Protein AF-A0A961D0N8-F1 (afdb_monomer_lite)

Secondary structure (DSSP, 8-state):
-HHHHHHHHHHHTT-SS-------SBS-GGGSTT-GGGSPBPHHHHHHT--SS--EEEE-TTS-EEEEE-S---HHHHHHHH-

Radius of gyration: 13.84 Å; chains: 1; bounding box: 36×20×36 Å

Sequence (83 aa):
CGPTLGNLVDLAEGRDDLTVIHAEVYQRPAEAGGDLANAPLAPLPEKYGLLLEPVLYVTDASHTITTRADSMIDRTEMAEVIG

Foldseek 3Di:
DPCQVVLLCVLCVPPPPDDDDDDDQAPCPVVCVPPPVPGHGDPVCVVVVVPADDKDFDADPVRHTPDIDRDDDDSVVVNVRND

Structure (mmCIF, N/CA/C/O backbone):
data_AF-A0A961D0N8-F1
#
_entry.id   AF-A0A961D0N8-F1
#
loop_
_atom_site.group_PDB
_atom_site.id
_atom_site.type_symbol
_atom_site.label_atom_id
_atom_site.label_alt_id
_atom_site.label_comp_id
_atom_site.label_asym_id
_atom_site.label_entity_id
_atom_site.label_seq_id
_atom_site.pdbx_PDB_ins_code
_atom_site.Cartn_x
_atom_site.Cartn_y
_atom_site.Cartn_z
_atom_site.occupancy
_atom_site.B_iso_or_equiv
_atom_site.auth_seq_id
_atom_site.auth_comp_id
_atom_site.auth_asym_id
_atom_site.auth_atom_id
_atom_site.pdbx_PDB_model_num
ATOM 1 N N . CYS A 1 1 ? 9.474 -2.625 -2.877 1.00 73.62 1 CYS A N 1
ATOM 2 C CA . CYS A 1 1 ? 8.624 -1.600 -2.220 1.00 73.62 1 CYS A CA 1
ATOM 3 C C . CYS A 1 1 ? 9.304 -0.787 -1.094 1.00 73.62 1 CYS A C 1
ATOM 5 O O . CYS A 1 1 ? 8.693 -0.598 -0.046 1.00 73.62 1 CYS A O 1
ATOM 7 N N . GLY A 1 2 ? 10.511 -0.236 -1.324 1.00 77.94 2 GLY A N 1
ATOM 8 C CA . GLY A 1 2 ? 11.134 0.821 -0.497 1.00 77.94 2 GLY A CA 1
ATOM 9 C C . GLY A 1 2 ? 11.074 0.666 1.042 1.00 77.94 2 GLY A C 1
ATOM 10 O O . GLY A 1 2 ? 10.948 -0.448 1.548 1.00 77.94 2 GLY A O 1
ATOM 11 N N . PRO A 1 3 ? 11.161 1.778 1.800 1.00 83.75 3 PRO A N 1
ATOM 12 C CA . PRO A 1 3 ? 10.948 1.788 3.252 1.00 83.75 3 PRO A CA 1
ATOM 13 C C . PRO A 1 3 ? 9.474 1.589 3.642 1.00 83.75 3 PRO A C 1
ATOM 15 O O . PRO A 1 3 ? 9.189 1.184 4.764 1.00 83.75 3 PRO A O 1
ATOM 18 N N . THR A 1 4 ? 8.537 1.826 2.718 1.00 87.88 4 THR A N 1
ATOM 19 C CA . THR A 1 4 ? 7.090 1.676 2.939 1.00 87.88 4 THR A CA 1
ATOM 20 C C . THR A 1 4 ? 6.722 0.263 3.388 1.00 87.88 4 THR A C 1
ATOM 22 O O . THR A 1 4 ? 5.994 0.112 4.361 1.00 87.88 4 THR A O 1
ATOM 25 N N . LEU A 1 5 ? 7.259 -0.779 2.739 1.00 89.44 5 LEU A N 1
ATOM 26 C CA . LEU A 1 5 ? 6.988 -2.158 3.157 1.00 89.44 5 LEU A CA 1
ATOM 27 C C . LEU A 1 5 ? 7.526 -2.448 4.566 1.00 89.44 5 LEU A C 1
ATOM 29 O O . LEU A 1 5 ? 6.834 -3.079 5.355 1.00 89.44 5 LEU A O 1
ATOM 33 N N . GLY A 1 6 ? 8.732 -1.968 4.886 1.00 90.88 6 GLY A N 1
ATOM 34 C CA . GLY A 1 6 ? 9.327 -2.148 6.214 1.00 90.88 6 GLY A CA 1
ATOM 35 C C . GLY A 1 6 ? 8.491 -1.488 7.311 1.00 90.88 6 GLY A C 1
ATOM 36 O O . GLY A 1 6 ? 8.129 -2.144 8.281 1.00 90.88 6 GLY A O 1
ATOM 37 N N . ASN A 1 7 ? 8.090 -0.229 7.107 1.00 92.19 7 ASN A N 1
ATOM 38 C CA . ASN A 1 7 ? 7.216 0.482 8.042 1.00 92.19 7 ASN A CA 1
ATOM 39 C C . ASN A 1 7 ? 5.891 -0.261 8.272 1.00 92.19 7 ASN A C 1
ATOM 41 O O . ASN A 1 7 ? 5.436 -0.337 9.410 1.00 92.19 7 ASN A O 1
ATOM 45 N N . LEU A 1 8 ? 5.294 -0.821 7.213 1.00 92.50 8 LEU A N 1
ATOM 46 C CA . LEU A 1 8 ? 4.026 -1.544 7.313 1.00 92.50 8 LEU A CA 1
ATOM 47 C C . LEU A 1 8 ? 4.179 -2.835 8.115 1.00 92.50 8 LEU A C 1
ATOM 49 O O . LEU A 1 8 ? 3.340 -3.122 8.963 1.00 92.50 8 LEU A O 1
ATOM 53 N N . VAL A 1 9 ? 5.250 -3.592 7.866 1.00 93.31 9 VAL A N 1
ATOM 54 C CA . VAL A 1 9 ? 5.554 -4.820 8.614 1.00 93.31 9 VAL A CA 1
ATOM 55 C C . VAL A 1 9 ? 5.741 -4.509 10.096 1.00 93.31 9 VAL A C 1
ATOM 57 O O . VAL A 1 9 ? 5.115 -5.159 10.928 1.00 93.31 9 VAL A O 1
ATOM 60 N N . ASP A 1 10 ? 6.529 -3.486 10.425 1.00 94.56 10 ASP A N 1
ATOM 61 C CA . ASP A 1 10 ? 6.786 -3.112 11.816 1.00 94.56 10 ASP A CA 1
ATOM 62 C C . ASP A 1 10 ? 5.526 -2.615 12.543 1.00 94.56 10 ASP A C 1
ATOM 64 O O . ASP A 1 10 ? 5.362 -2.850 13.735 1.00 94.56 10 ASP A O 1
ATOM 68 N N . LEU A 1 11 ? 4.660 -1.856 11.864 1.00 95.00 11 LEU A N 1
ATOM 69 C CA . LEU A 1 11 ? 3.435 -1.320 12.468 1.00 95.00 11 LEU A CA 1
ATOM 70 C C . LEU A 1 11 ? 2.326 -2.373 12.590 1.00 95.00 11 LEU A C 1
ATOM 72 O O . LEU A 1 11 ? 1.456 -2.245 13.450 1.00 95.00 11 LEU A O 1
ATOM 76 N N . ALA A 1 12 ? 2.348 -3.397 11.738 1.00 95.19 12 ALA A N 1
ATOM 77 C CA . ALA A 1 12 ? 1.438 -4.534 11.814 1.00 95.19 12 ALA A CA 1
ATOM 78 C C . ALA A 1 12 ? 1.921 -5.625 12.786 1.00 95.19 12 ALA A C 1
ATOM 80 O O . ALA A 1 12 ? 1.172 -6.557 13.081 1.00 95.19 12 ALA A O 1
ATOM 81 N N . GLU A 1 13 ? 3.156 -5.545 13.284 1.00 95.62 13 GLU A N 1
ATOM 82 C CA . GLU A 1 13 ? 3.697 -6.539 14.205 1.00 95.62 13 GLU A CA 1
ATOM 83 C C . GLU A 1 13 ? 2.837 -6.633 15.477 1.00 95.62 13 GLU A C 1
ATOM 85 O O . GLU A 1 13 ? 2.589 -5.649 16.172 1.00 95.62 13 GLU A O 1
ATOM 90 N N . GLY A 1 14 ? 2.361 -7.843 15.783 1.00 94.50 14 GLY A N 1
ATOM 91 C CA . GLY A 1 14 ? 1.529 -8.108 16.960 1.00 94.50 14 GLY A CA 1
ATOM 92 C C . GLY A 1 14 ? 0.064 -7.679 16.837 1.00 94.50 14 GLY A C 1
ATOM 93 O O . GLY A 1 14 ? -0.686 -7.885 17.790 1.00 94.50 14 GLY A O 1
ATOM 94 N N . ARG A 1 15 ? -0.359 -7.134 15.691 1.00 95.75 15 ARG A N 1
ATOM 95 C CA . ARG A 1 15 ? -1.760 -6.811 15.403 1.00 95.75 15 ARG A CA 1
ATOM 96 C C . ARG A 1 15 ? -2.493 -8.018 14.830 1.00 95.75 15 ARG A C 1
ATOM 98 O O . ARG A 1 15 ? -2.053 -8.611 13.848 1.00 95.75 15 ARG A O 1
ATOM 105 N N . ASP A 1 16 ? -3.618 -8.372 15.437 1.00 95.56 16 ASP A N 1
ATOM 106 C CA . ASP A 1 16 ? -4.529 -9.425 14.975 1.00 95.56 16 ASP A CA 1
ATOM 107 C C . ASP A 1 16 ? -5.774 -8.868 14.262 1.00 95.56 16 ASP A C 1
ATOM 109 O O . ASP A 1 16 ? -6.559 -9.625 13.690 1.00 95.56 16 ASP A O 1
ATOM 113 N N . ASP A 1 17 ? -5.924 -7.545 14.248 1.00 94.94 17 ASP A N 1
ATOM 114 C CA . ASP A 1 17 ? -7.020 -6.811 13.624 1.00 94.94 17 ASP A CA 1
ATOM 115 C C . ASP A 1 17 ? -6.754 -6.433 12.156 1.00 94.94 17 ASP A C 1
ATOM 117 O O . ASP A 1 17 ? -7.674 -6.017 11.450 1.00 94.94 17 ASP A O 1
ATOM 121 N N . LEU A 1 18 ? -5.521 -6.617 11.669 1.00 94.69 18 LEU A N 1
ATOM 122 C CA . LEU A 1 18 ? -5.121 -6.293 10.299 1.00 94.69 18 LEU A CA 1
ATOM 123 C C . LEU A 1 18 ? -4.849 -7.536 9.450 1.00 94.69 18 LEU A C 1
ATOM 125 O O . LEU A 1 18 ? -4.159 -8.469 9.851 1.00 94.69 18 LEU A O 1
ATOM 129 N N . THR A 1 19 ? -5.309 -7.492 8.199 1.00 94.69 19 THR A N 1
ATOM 130 C CA . THR A 1 19 ? -4.820 -8.374 7.133 1.00 94.69 19 THR A CA 1
ATOM 131 C C . THR A 1 19 ? -3.885 -7.581 6.231 1.00 94.69 19 THR A C 1
ATOM 133 O O . THR A 1 19 ? -4.317 -6.654 5.549 1.00 94.69 19 THR A O 1
ATOM 136 N N . VAL A 1 20 ? -2.605 -7.955 6.204 1.00 93.88 20 VAL A N 1
ATOM 137 C CA . VAL A 1 20 ? -1.589 -7.280 5.388 1.00 93.88 20 VAL A CA 1
ATOM 138 C C . VAL A 1 20 ? -1.299 -8.097 4.134 1.00 93.88 20 VAL A C 1
ATOM 140 O O . VAL A 1 20 ? -0.894 -9.256 4.211 1.00 93.88 20 VAL A O 1
ATOM 143 N N . ILE A 1 21 ? -1.488 -7.481 2.966 1.00 92.06 21 ILE A N 1
ATOM 144 C CA . ILE A 1 21 ? -1.217 -8.091 1.661 1.00 92.06 21 ILE A CA 1
ATOM 145 C C . ILE A 1 21 ? -0.151 -7.262 0.954 1.00 92.06 21 ILE A C 1
ATOM 147 O O . ILE A 1 21 ? -0.331 -6.070 0.720 1.00 92.06 21 ILE A O 1
ATOM 151 N N . HIS A 1 22 ? 0.946 -7.913 0.576 1.00 90.88 22 HIS A N 1
ATOM 152 C CA . HIS A 1 22 ? 1.974 -7.327 -0.273 1.00 90.88 22 HIS A CA 1
ATOM 153 C C . HIS A 1 22 ? 1.919 -7.956 -1.667 1.00 90.88 22 HIS A C 1
ATOM 155 O O . HIS A 1 22 ? 1.910 -9.181 -1.799 1.00 90.88 22 HIS A O 1
ATOM 161 N N . ALA A 1 23 ? 1.895 -7.115 -2.701 1.00 88.56 23 ALA A N 1
ATOM 162 C CA . ALA A 1 23 ? 1.928 -7.531 -4.095 1.00 88.56 23 ALA A CA 1
ATOM 163 C C . ALA A 1 23 ? 3.039 -6.777 -4.830 1.00 88.56 23 ALA A C 1
ATOM 165 O O . ALA A 1 23 ? 3.064 -5.548 -4.829 1.00 88.56 23 ALA A O 1
ATOM 166 N N . GLU A 1 24 ? 3.942 -7.525 -5.458 1.00 86.69 24 GLU A N 1
ATOM 167 C CA . GLU A 1 24 ? 5.000 -6.954 -6.290 1.00 86.69 24 GLU A CA 1
ATOM 168 C C . GLU A 1 24 ? 4.427 -6.407 -7.601 1.00 86.69 24 GLU A C 1
ATOM 170 O O . GLU A 1 24 ? 3.515 -6.989 -8.200 1.00 86.69 24 GLU A O 1
ATOM 175 N N . VAL A 1 25 ? 4.984 -5.285 -8.058 1.00 88.12 25 VAL A N 1
ATOM 176 C CA . VAL A 1 25 ? 4.503 -4.581 -9.254 1.00 88.12 25 VAL A CA 1
ATOM 177 C C . VAL A 1 25 ? 5.034 -5.207 -10.541 1.00 88.12 25 VAL A C 1
ATOM 179 O O . VAL A 1 25 ? 4.343 -5.196 -11.558 1.00 88.12 25 VAL A O 1
ATOM 182 N N . TYR A 1 26 ? 6.213 -5.828 -10.498 1.00 88.00 26 TYR A N 1
ATOM 183 C CA . TYR A 1 26 ? 6.842 -6.484 -11.646 1.00 88.00 26 TYR A CA 1
ATOM 184 C C . TYR A 1 26 ? 6.794 -8.003 -11.501 1.00 88.00 26 TYR A C 1
ATOM 186 O O . TYR A 1 26 ? 6.881 -8.536 -10.398 1.00 88.00 26 TYR A O 1
ATOM 194 N N . GLN A 1 27 ? 6.714 -8.726 -12.619 1.00 87.44 27 GLN A N 1
ATOM 195 C CA . GLN A 1 27 ? 6.648 -10.195 -12.588 1.00 87.44 27 GLN A CA 1
ATOM 196 C C . GLN A 1 27 ? 7.925 -10.829 -12.030 1.00 87.44 27 GLN A C 1
ATOM 198 O O . GLN A 1 27 ? 7.863 -11.839 -11.331 1.00 87.44 27 GLN A O 1
ATOM 203 N N . ARG A 1 28 ? 9.088 -10.277 -12.398 1.00 82.69 28 ARG A N 1
ATOM 204 C CA . ARG A 1 28 ? 10.417 -10.834 -12.096 1.00 82.69 28 ARG A CA 1
ATOM 205 C C . ARG A 1 28 ? 11.436 -9.709 -11.864 1.00 82.69 28 ARG A C 1
ATOM 207 O O . ARG A 1 28 ? 12.380 -9.570 -12.638 1.00 82.69 28 ARG A O 1
ATOM 214 N N . PRO A 1 29 ? 11.262 -8.883 -10.815 1.00 78.19 29 PRO A N 1
ATOM 215 C CA . PRO A 1 29 ? 12.106 -7.707 -10.586 1.00 78.19 29 PRO A CA 1
ATOM 216 C C . PRO A 1 29 ? 13.587 -8.068 -10.391 1.00 78.19 29 PRO A C 1
ATOM 218 O O . PRO A 1 29 ? 14.464 -7.321 -10.814 1.00 78.19 29 PRO A O 1
ATOM 221 N N . ALA A 1 30 ? 13.881 -9.246 -9.831 1.00 82.25 30 ALA A N 1
ATOM 222 C CA . ALA A 1 30 ? 15.250 -9.743 -9.679 1.00 82.25 30 ALA A CA 1
ATOM 223 C C . ALA A 1 30 ? 15.949 -10.043 -11.023 1.00 82.25 30 ALA A C 1
ATOM 225 O O . ALA A 1 30 ? 17.172 -9.972 -11.106 1.00 82.25 30 ALA A O 1
ATOM 226 N N . GLU A 1 31 ? 15.190 -10.354 -12.078 1.00 83.38 31 GLU A N 1
ATOM 227 C CA . GLU A 1 31 ? 15.721 -10.639 -13.420 1.00 83.38 31 GLU A CA 1
ATOM 228 C C . GLU A 1 31 ? 15.882 -9.370 -14.271 1.00 83.38 31 GLU A C 1
ATOM 230 O O . GLU A 1 31 ? 16.538 -9.410 -15.308 1.00 83.38 31 GLU A O 1
ATOM 235 N N . ALA A 1 32 ? 15.333 -8.231 -13.829 1.00 77.75 32 ALA A N 1
ATOM 236 C CA . ALA A 1 32 ? 15.375 -6.968 -14.568 1.00 77.75 32 ALA A CA 1
ATOM 237 C C . ALA A 1 32 ? 16.767 -6.309 -14.589 1.00 77.75 32 ALA A C 1
ATOM 239 O O . ALA A 1 32 ? 16.961 -5.296 -15.256 1.00 77.75 32 ALA A O 1
ATOM 240 N N . GLY A 1 33 ? 17.745 -6.836 -13.840 1.00 77.88 33 GLY A N 1
ATOM 241 C CA . GLY A 1 33 ? 19.119 -6.320 -13.841 1.00 77.88 33 GLY A CA 1
ATOM 242 C C . GLY A 1 33 ? 19.241 -4.844 -13.433 1.00 77.88 33 GLY A C 1
ATOM 243 O O . GLY A 1 33 ? 20.227 -4.200 -13.777 1.00 77.88 33 GLY A O 1
ATOM 244 N N . GLY A 1 34 ? 18.240 -4.306 -12.727 1.00 77.56 34 GLY A N 1
ATOM 245 C CA . GLY A 1 34 ? 18.152 -2.895 -12.344 1.00 77.56 34 GLY A CA 1
ATOM 246 C C . GLY A 1 34 ? 17.357 -2.001 -13.304 1.00 77.56 34 GLY A C 1
ATOM 247 O O . GLY A 1 34 ? 17.035 -0.879 -12.921 1.00 77.56 34 GLY A O 1
ATOM 248 N N . ASP A 1 35 ? 16.979 -2.475 -14.497 1.00 81.75 35 ASP A N 1
ATOM 249 C CA . ASP A 1 35 ? 16.091 -1.742 -15.411 1.00 81.75 35 ASP A CA 1
ATOM 250 C C . ASP A 1 35 ? 14.620 -2.085 -15.145 1.00 81.75 35 ASP A C 1
ATOM 252 O O . ASP A 1 35 ? 13.972 -2.838 -15.872 1.00 81.75 35 ASP A O 1
ATOM 256 N N . LEU A 1 36 ? 14.087 -1.528 -14.058 1.00 81.75 36 LEU A N 1
ATOM 257 C CA . LEU A 1 36 ? 12.668 -1.673 -13.729 1.00 81.75 36 LEU A CA 1
ATOM 258 C C . LEU A 1 36 ? 11.760 -0.846 -14.651 1.00 81.75 36 LEU A C 1
ATOM 260 O O . LEU A 1 36 ? 10.590 -1.182 -14.798 1.00 81.75 36 LEU A O 1
ATOM 264 N N . ALA A 1 37 ? 12.288 0.182 -15.324 1.00 80.69 37 ALA A N 1
ATOM 265 C CA . ALA A 1 37 ? 11.496 1.060 -16.186 1.00 80.69 37 ALA A CA 1
ATOM 266 C C . ALA A 1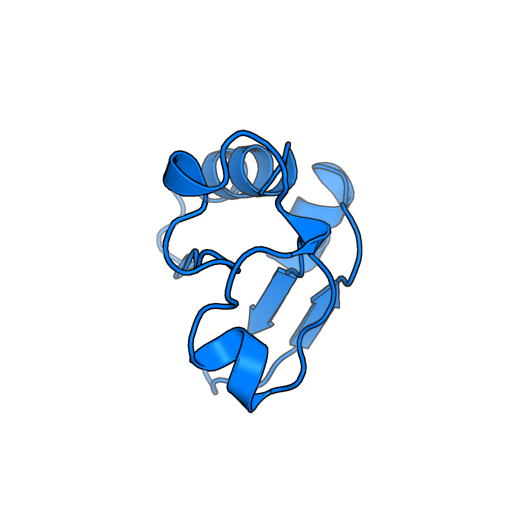 37 ? 10.905 0.323 -17.400 1.00 80.69 37 ALA A C 1
ATOM 268 O O . ALA A 1 37 ? 9.840 0.700 -17.885 1.00 80.69 37 ALA A O 1
ATOM 269 N N . ASN A 1 38 ? 11.576 -0.734 -17.868 1.00 82.38 38 ASN A N 1
ATOM 270 C CA . ASN A 1 38 ? 11.118 -1.580 -18.974 1.00 82.38 38 ASN A CA 1
ATOM 271 C C . ASN A 1 38 ? 10.703 -2.992 -18.526 1.00 82.38 38 ASN A C 1
ATOM 273 O O . ASN A 1 38 ? 10.430 -3.855 -19.366 1.00 82.38 38 ASN A O 1
ATOM 277 N N . ALA A 1 39 ? 10.678 -3.261 -17.218 1.00 87.12 39 ALA A N 1
ATOM 278 C CA . ALA A 1 39 ? 10.344 -4.580 -16.707 1.00 87.12 39 ALA A CA 1
ATOM 279 C C . ALA A 1 39 ? 8.844 -4.890 -16.905 1.00 87.12 39 ALA A C 1
ATOM 281 O O . ALA A 1 39 ? 7.997 -4.025 -16.672 1.00 87.12 39 ALA A O 1
ATOM 282 N N . PRO A 1 40 ? 8.478 -6.130 -17.284 1.00 88.88 40 PRO A N 1
ATOM 283 C CA . PRO A 1 40 ? 7.079 -6.520 -17.402 1.00 88.88 40 PRO A CA 1
ATOM 284 C C . PRO A 1 40 ? 6.330 -6.388 -16.071 1.00 88.88 40 PRO A C 1
ATOM 286 O O . PRO A 1 40 ? 6.727 -6.978 -15.056 1.00 88.88 40 PRO A O 1
ATOM 289 N N . LEU A 1 41 ? 5.214 -5.6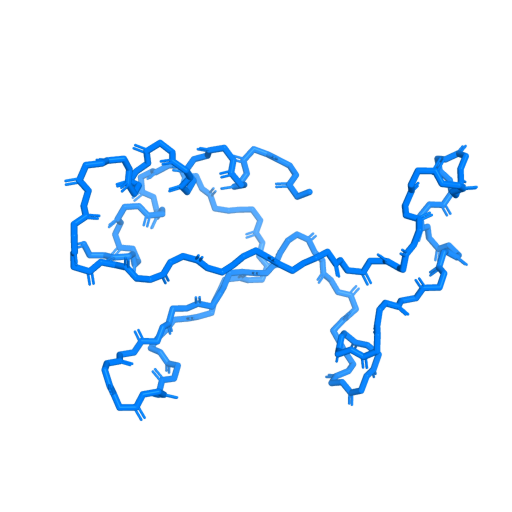60 -16.102 1.00 89.50 41 LEU A N 1
ATOM 290 C CA . LEU A 1 41 ? 4.310 -5.525 -14.965 1.00 89.50 41 LEU A CA 1
ATOM 291 C C . LEU A 1 41 ? 3.636 -6.860 -14.634 1.00 89.50 41 LEU A C 1
AT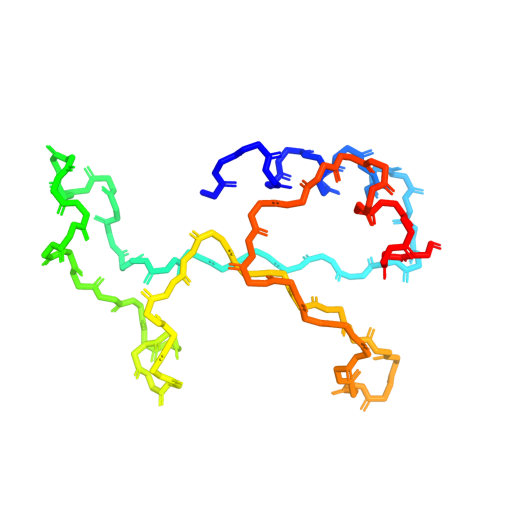OM 293 O O . LEU A 1 41 ? 3.349 -7.687 -15.505 1.00 89.50 41 LEU A O 1
ATOM 297 N N . ALA A 1 42 ? 3.365 -7.074 -13.352 1.00 89.56 42 ALA A N 1
ATOM 298 C CA . ALA A 1 42 ? 2.523 -8.164 -12.894 1.00 89.56 42 ALA A CA 1
ATOM 299 C C . ALA A 1 42 ? 1.085 -8.005 -13.441 1.00 89.56 42 ALA A C 1
ATOM 301 O O . ALA A 1 42 ? 0.643 -6.879 -13.692 1.00 89.56 42 ALA A O 1
ATOM 302 N N . PRO A 1 43 ? 0.317 -9.105 -13.592 1.00 90.19 43 PRO A N 1
ATOM 303 C CA . PRO A 1 43 ? -0.987 -9.061 -14.261 1.00 90.19 43 PRO A CA 1
ATOM 304 C C . PRO A 1 43 ? -1.995 -8.078 -13.651 1.00 90.19 43 PRO A C 1
ATOM 306 O O . PRO A 1 43 ? -2.819 -7.518 -14.367 1.00 90.19 43 PRO A O 1
ATOM 309 N N . LEU A 1 44 ? -1.966 -7.873 -12.329 1.00 87.88 44 LEU A N 1
ATOM 310 C CA . LEU A 1 44 ? -2.891 -6.961 -11.646 1.00 87.88 44 LEU A CA 1
ATOM 311 C C . LEU A 1 44 ? -2.541 -5.480 -11.875 1.00 87.88 44 LEU A C 1
ATOM 313 O O . LEU A 1 44 ? -3.431 -4.755 -12.327 1.00 87.88 44 LEU A O 1
ATOM 317 N N . PRO A 1 45 ? -1.296 -5.020 -11.624 1.00 89.06 45 PRO A N 1
ATOM 318 C CA . PRO A 1 45 ? -0.870 -3.677 -12.009 1.00 89.06 45 PRO A CA 1
ATOM 319 C C . PRO A 1 45 ? -1.140 -3.350 -13.477 1.00 89.06 45 PRO A C 1
ATOM 321 O O . PRO A 1 45 ? -1.700 -2.295 -13.763 1.00 89.06 45 PRO A O 1
ATOM 324 N N . GLU A 1 46 ? -0.835 -4.274 -14.393 1.00 89.81 46 GLU A N 1
ATOM 325 C CA . GLU A 1 46 ? -1.111 -4.102 -15.823 1.00 89.81 46 GLU A CA 1
ATOM 326 C C . GLU A 1 46 ? -2.615 -3.943 -16.093 1.00 89.81 46 GLU A C 1
ATOM 328 O O . GLU A 1 46 ? -3.038 -2.969 -16.717 1.00 89.81 46 GLU A O 1
ATOM 333 N N . LYS A 1 47 ? -3.444 -4.854 -15.563 1.00 91.12 47 LYS A N 1
ATOM 334 C CA . LYS A 1 47 ? -4.905 -4.843 -15.750 1.00 91.12 47 LYS A CA 1
ATOM 335 C C . LYS A 1 47 ? -5.560 -3.542 -15.283 1.00 91.12 47 LYS A C 1
ATOM 337 O O . LYS A 1 47 ? -6.543 -3.114 -15.885 1.00 91.12 47 LYS A O 1
ATOM 342 N N . TYR A 1 48 ? -5.062 -2.948 -14.201 1.00 87.38 48 TYR A N 1
ATOM 343 C CA . TYR A 1 48 ? -5.634 -1.735 -13.610 1.00 87.38 48 TYR A CA 1
ATOM 344 C C . TYR A 1 48 ? -4.879 -0.451 -13.976 1.00 87.38 48 TYR A C 1
ATOM 346 O O . TYR A 1 48 ? -5.243 0.615 -13.485 1.00 87.38 48 TYR A O 1
ATOM 354 N N . GLY A 1 49 ? -3.857 -0.526 -14.836 1.00 86.88 49 GLY A N 1
ATOM 355 C CA . GLY A 1 49 ? -3.060 0.638 -15.225 1.00 86.88 49 GLY A CA 1
ATOM 356 C C . GLY A 1 49 ? -2.341 1.294 -14.042 1.00 86.88 49 GLY A C 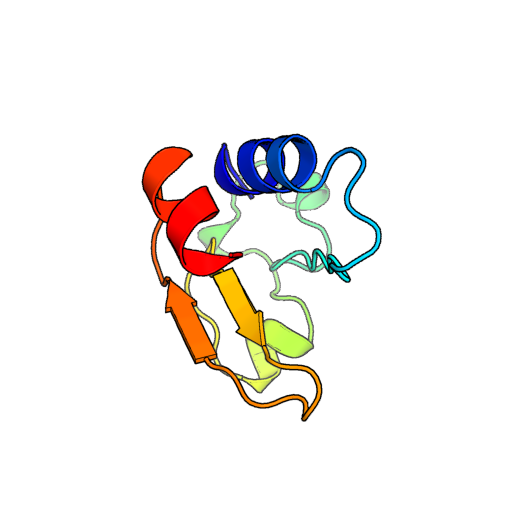1
ATOM 357 O O . GLY A 1 49 ? -2.265 2.519 -13.968 1.00 86.88 49 GLY A O 1
ATOM 358 N N . LEU A 1 50 ? -1.849 0.498 -13.089 1.00 85.25 50 LEU A N 1
ATOM 359 C CA . LEU A 1 50 ? -1.059 0.992 -11.961 1.00 85.25 50 LEU A CA 1
ATOM 360 C C . LEU A 1 50 ? 0.378 1.238 -12.428 1.00 85.25 50 LEU A C 1
ATOM 362 O O . LEU A 1 50 ? 1.201 0.329 -12.458 1.00 85.25 50 LEU A O 1
ATOM 366 N N . LEU A 1 51 ? 0.651 2.481 -12.826 1.00 77.50 51 LEU A N 1
ATOM 367 C CA . LEU A 1 51 ? 1.929 2.905 -13.415 1.00 77.50 51 LEU A CA 1
ATOM 368 C C . LEU A 1 51 ? 2.928 3.470 -12.391 1.00 77.50 51 LEU A C 1
ATOM 370 O O . LEU A 1 51 ? 3.954 4.025 -12.772 1.00 77.50 51 LEU A O 1
ATOM 374 N N . LEU A 1 52 ? 2.599 3.398 -11.104 1.00 77.38 52 LEU A N 1
ATOM 375 C CA . LEU A 1 52 ? 3.352 4.001 -10.008 1.00 77.38 52 LEU A CA 1
ATOM 376 C C . LEU A 1 52 ? 3.496 3.014 -8.851 1.00 77.38 52 LEU A C 1
ATOM 378 O O . LEU A 1 52 ? 2.597 2.215 -8.589 1.00 77.38 52 LEU A O 1
ATOM 382 N N . GLU A 1 53 ? 4.630 3.102 -8.160 1.00 83.19 53 GLU A N 1
ATOM 383 C CA . GLU A 1 53 ? 4.935 2.348 -6.949 1.00 83.19 53 GLU A CA 1
ATOM 384 C C . GLU A 1 53 ? 5.784 3.187 -5.967 1.00 83.19 53 GLU A C 1
ATOM 386 O O . GLU A 1 53 ? 6.559 4.043 -6.407 1.00 83.19 53 GLU A O 1
ATOM 391 N N . PRO A 1 54 ? 5.702 2.931 -4.647 1.00 87.31 54 PRO A N 1
ATOM 392 C CA . PRO A 1 54 ? 4.697 2.093 -3.995 1.00 87.31 54 PRO A CA 1
ATOM 393 C C . PRO A 1 54 ? 3.318 2.775 -3.986 1.00 87.31 54 PRO A C 1
ATOM 395 O O . PRO A 1 54 ? 3.228 4.000 -3.982 1.00 87.31 54 PRO A O 1
ATOM 398 N N . VAL A 1 55 ? 2.250 1.973 -3.940 1.00 89.75 55 VAL A N 1
ATOM 399 C CA . VAL A 1 55 ? 0.887 2.451 -3.661 1.00 89.75 55 VAL A CA 1
ATOM 400 C C . VAL A 1 55 ? 0.329 1.657 -2.491 1.00 89.75 55 VAL A C 1
ATOM 402 O O . VAL A 1 55 ? 0.320 0.426 -2.531 1.00 89.75 55 VAL A O 1
ATOM 405 N N . LEU A 1 56 ? -0.132 2.355 -1.456 1.00 91.31 56 LEU A N 1
ATOM 406 C CA . LEU A 1 56 ? -0.813 1.745 -0.318 1.00 91.31 56 LEU A CA 1
ATOM 407 C C . LEU A 1 56 ? -2.323 1.896 -0.486 1.00 91.31 56 LEU A C 1
ATOM 409 O O . LEU A 1 56 ? -2.822 2.997 -0.717 1.00 91.31 56 LEU A O 1
ATOM 413 N N . TYR A 1 57 ? -3.038 0.791 -0.309 1.00 92.88 57 TYR A N 1
ATOM 414 C CA . TYR A 1 57 ? -4.489 0.764 -0.190 1.00 92.88 57 TYR A CA 1
ATOM 415 C C . TYR A 1 57 ? -4.857 0.257 1.199 1.00 92.88 57 TYR A C 1
ATOM 417 O O . TYR A 1 57 ? -4.328 -0.763 1.638 1.00 92.88 57 TYR A O 1
ATOM 425 N N . VAL A 1 58 ? -5.780 0.947 1.861 1.00 95.12 58 VAL A N 1
ATOM 426 C CA . VAL A 1 58 ? -6.410 0.486 3.103 1.00 95.12 58 VAL A CA 1
ATOM 427 C C . VAL A 1 58 ? -7.879 0.233 2.811 1.00 95.12 58 VAL A C 1
ATOM 429 O O . VAL A 1 58 ? -8.525 1.041 2.139 1.00 95.12 58 VAL A O 1
ATOM 432 N N . THR A 1 59 ? -8.396 -0.896 3.286 1.00 96.19 59 THR A N 1
ATOM 433 C CA . THR A 1 59 ? -9.807 -1.258 3.149 1.00 96.19 59 THR A CA 1
ATOM 434 C C . THR A 1 59 ? -10.441 -1.495 4.505 1.00 96.19 59 THR A C 1
ATOM 436 O O . THR A 1 59 ? -9.781 -1.988 5.416 1.00 96.19 59 THR A O 1
ATOM 439 N N . ASP A 1 60 ? -11.737 -1.232 4.617 1.00 94.56 60 ASP A N 1
ATOM 440 C CA . ASP A 1 60 ? -12.523 -1.696 5.758 1.00 94.56 60 ASP A CA 1
ATOM 441 C C . ASP A 1 60 ? -12.938 -3.178 5.617 1.00 94.56 60 ASP A C 1
ATOM 443 O O . ASP A 1 60 ? -12.677 -3.844 4.609 1.00 94.56 60 ASP A O 1
ATOM 447 N N . ALA A 1 61 ? -13.639 -3.699 6.629 1.00 94.06 61 ALA A N 1
ATOM 448 C CA . ALA A 1 61 ? -14.145 -5.074 6.645 1.00 94.06 61 ALA A CA 1
ATOM 449 C C . ALA A 1 61 ? -15.218 -5.369 5.572 1.00 94.06 61 ALA A C 1
ATOM 451 O O . ALA A 1 61 ? -15.577 -6.527 5.368 1.00 94.06 61 ALA A O 1
ATOM 452 N N . SER A 1 62 ? -15.739 -4.347 4.882 1.00 96.06 62 SER A N 1
ATOM 453 C CA . SER A 1 62 ? -16.659 -4.490 3.746 1.00 96.06 62 SER A CA 1
ATOM 454 C C . SER A 1 62 ? -15.938 -4.546 2.393 1.00 96.06 62 SER A C 1
ATOM 456 O O . SER A 1 62 ? -16.592 -4.586 1.351 1.00 96.06 62 SER A O 1
ATOM 458 N N . HIS A 1 63 ? -14.600 -4.569 2.406 1.00 93.00 63 HIS A N 1
ATOM 459 C CA . HIS A 1 63 ? -13.729 -4.491 1.229 1.00 93.00 63 HIS A CA 1
ATOM 460 C C . HIS A 1 63 ? -13.850 -3.163 0.466 1.00 93.00 63 HIS A C 1
ATOM 462 O O . HIS A 1 63 ? -13.561 -3.096 -0.732 1.00 93.00 63 HIS A O 1
ATOM 468 N N . THR A 1 64 ? -14.254 -2.095 1.157 1.00 96.31 64 THR A N 1
ATOM 469 C CA . THR A 1 64 ? -14.275 -0.742 0.596 1.00 96.31 64 THR A CA 1
ATOM 470 C C . THR A 1 64 ? -12.936 -0.068 0.860 1.00 96.31 64 THR A C 1
ATOM 472 O O . THR A 1 64 ? -12.465 -0.069 1.993 1.00 96.31 64 THR A O 1
ATOM 475 N N . ILE A 1 65 ? -12.321 0.522 -0.171 1.00 95.62 65 ILE A N 1
ATOM 476 C CA . ILE A 1 65 ? -11.091 1.312 -0.017 1.00 95.62 65 ILE A CA 1
ATOM 477 C C . ILE A 1 65 ? -11.417 2.584 0.772 1.00 95.62 65 ILE A C 1
ATOM 479 O O . ILE A 1 65 ? -12.194 3.417 0.306 1.00 95.62 65 ILE A O 1
ATOM 483 N N . THR A 1 66 ? -10.805 2.739 1.941 1.00 96.06 66 THR A N 1
ATOM 484 C CA . THR A 1 66 ? -10.943 3.919 2.806 1.00 96.06 66 THR A CA 1
ATOM 485 C C . THR A 1 66 ? -9.829 4.931 2.565 1.00 96.06 66 THR A C 1
ATOM 487 O O . THR A 1 66 ? -10.080 6.134 2.614 1.00 96.06 66 THR A O 1
ATOM 490 N N . THR A 1 67 ? -8.628 4.452 2.225 1.00 95.06 67 THR A N 1
ATOM 491 C CA . THR 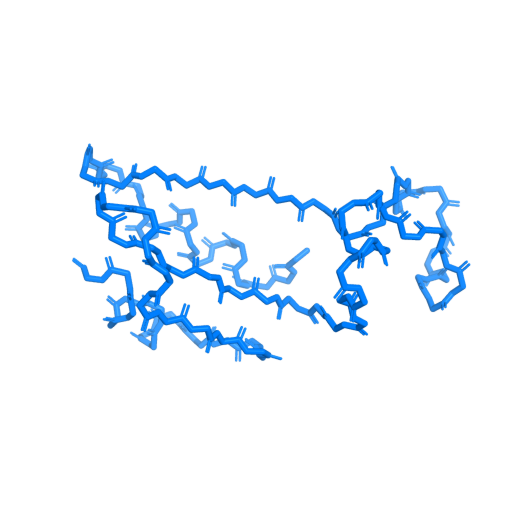A 1 67 ? -7.457 5.291 1.946 1.00 95.06 67 THR A CA 1
ATOM 492 C C . THR A 1 67 ? -6.655 4.745 0.770 1.00 95.06 67 THR A C 1
ATOM 494 O O . THR A 1 67 ? -6.468 3.534 0.630 1.00 95.06 67 THR A O 1
ATOM 497 N N . ARG A 1 68 ? -6.133 5.659 -0.057 1.00 92.50 68 ARG A N 1
ATOM 498 C CA . ARG A 1 68 ? -5.126 5.392 -1.087 1.00 92.50 68 ARG A CA 1
ATOM 499 C C . ARG A 1 68 ? -3.985 6.394 -0.940 1.00 92.50 68 ARG A C 1
ATOM 501 O O . ARG A 1 68 ? -4.240 7.596 -0.943 1.00 92.50 68 ARG A O 1
ATOM 508 N N . ALA A 1 69 ? -2.753 5.904 -0.859 1.00 90.69 69 ALA A N 1
ATOM 509 C CA . ALA A 1 69 ? -1.551 6.731 -0.896 1.00 90.69 69 ALA A CA 1
ATOM 510 C C . ALA A 1 69 ? -0.690 6.336 -2.103 1.00 90.69 69 ALA A C 1
ATOM 512 O O . ALA A 1 69 ? -0.212 5.208 -2.180 1.00 90.69 69 ALA A O 1
ATOM 513 N N . ASP A 1 70 ? -0.516 7.270 -3.040 1.00 86.81 70 ASP A N 1
ATOM 514 C CA . ASP A 1 70 ? 0.214 7.097 -4.310 1.00 86.81 70 ASP A CA 1
ATOM 515 C C . ASP A 1 70 ? 1.703 7.486 -4.222 1.00 86.81 70 ASP A C 1
ATOM 517 O O . ASP A 1 70 ? 2.380 7.668 -5.235 1.00 86.81 70 ASP A O 1
ATOM 521 N N . SER A 1 71 ? 2.213 7.661 -3.006 1.00 80.25 71 SER A N 1
ATOM 522 C CA . SER A 1 71 ? 3.593 8.043 -2.724 1.00 80.25 71 SER A CA 1
ATOM 523 C C . SER A 1 71 ? 4.135 7.259 -1.536 1.00 80.25 71 SER A C 1
ATOM 525 O O . SER A 1 71 ? 3.383 6.662 -0.763 1.00 80.25 71 SER A O 1
ATOM 527 N N . MET A 1 72 ? 5.458 7.300 -1.348 1.00 81.06 72 MET A N 1
ATOM 528 C CA . MET A 1 72 ? 6.024 6.925 -0.055 1.00 81.06 72 MET A CA 1
ATOM 529 C C . MET A 1 72 ? 5.415 7.821 1.022 1.00 81.06 72 MET A C 1
ATOM 531 O O . MET A 1 72 ? 5.528 9.042 0.934 1.00 81.06 72 MET A O 1
ATOM 535 N N . ILE A 1 73 ? 4.782 7.193 2.006 1.00 87.25 73 ILE A N 1
ATOM 536 C CA . ILE A 1 73 ? 4.365 7.828 3.253 1.00 87.25 73 ILE A CA 1
ATOM 537 C C . ILE A 1 73 ? 5.341 7.438 4.358 1.00 87.25 73 ILE A C 1
ATOM 539 O O . ILE A 1 73 ? 5.927 6.342 4.328 1.00 87.25 73 ILE A O 1
ATOM 543 N N . ASP A 1 74 ? 5.547 8.339 5.310 1.00 90.81 74 ASP A N 1
ATOM 544 C CA . ASP A 1 74 ? 6.388 8.063 6.465 1.00 90.81 74 ASP A CA 1
ATOM 545 C C . ASP A 1 74 ? 5.688 7.134 7.475 1.00 90.81 74 ASP A C 1
ATOM 547 O O . ASP A 1 74 ? 4.549 6.699 7.294 1.00 90.81 74 ASP A O 1
ATOM 551 N N . ARG A 1 75 ? 6.406 6.750 8.534 1.00 93.00 75 ARG A N 1
ATOM 552 C CA . ARG A 1 75 ? 5.875 5.830 9.548 1.00 93.00 75 ARG A CA 1
ATOM 553 C C . ARG A 1 75 ? 4.696 6.431 10.325 1.00 93.00 75 ARG A C 1
ATOM 555 O O . ARG A 1 75 ? 3.799 5.688 10.709 1.00 93.00 75 ARG A O 1
ATOM 562 N N . THR A 1 76 ? 4.711 7.737 10.580 1.00 94.19 76 THR A N 1
ATOM 563 C CA . THR A 1 76 ? 3.653 8.438 11.318 1.00 94.19 76 THR A CA 1
ATOM 564 C C . THR A 1 76 ? 2.384 8.480 10.480 1.00 94.19 76 THR A C 1
ATOM 566 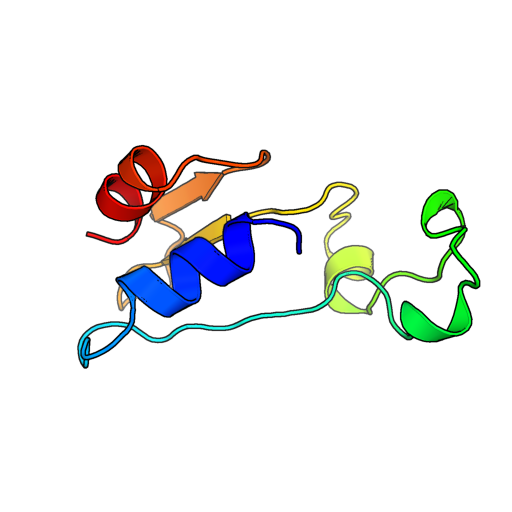O O . THR A 1 76 ? 1.341 8.025 10.937 1.00 94.19 76 THR A O 1
ATOM 569 N N . GLU A 1 77 ? 2.499 8.922 9.228 1.00 93.50 77 GLU A N 1
ATOM 570 C CA . GLU A 1 77 ? 1.400 8.924 8.259 1.00 93.50 77 GLU A CA 1
ATOM 571 C C . GLU A 1 77 ? 0.837 7.510 8.070 1.00 93.50 77 GLU A C 1
ATOM 573 O O . GLU A 1 77 ? -0.375 7.311 8.025 1.00 93.50 77 GLU A O 1
ATOM 578 N N . MET A 1 78 ? 1.710 6.499 8.014 1.00 94.00 78 MET A N 1
ATOM 579 C CA . MET A 1 78 ? 1.285 5.108 7.901 1.00 94.00 78 MET A CA 1
ATOM 580 C C . MET A 1 78 ? 0.471 4.635 9.106 1.00 94.00 78 MET A C 1
ATOM 582 O O . MET A 1 78 ? -0.543 3.969 8.916 1.00 94.00 78 MET A O 1
ATOM 586 N N . ALA A 1 79 ? 0.886 4.979 10.326 1.00 94.44 79 ALA A N 1
ATOM 587 C CA . ALA A 1 79 ? 0.145 4.632 11.536 1.00 94.44 79 ALA A CA 1
ATOM 588 C C . ALA A 1 79 ? -1.244 5.288 11.562 1.00 94.44 79 ALA A C 1
ATOM 590 O O . ALA A 1 79 ? -2.207 4.664 11.990 1.00 94.44 79 ALA A O 1
ATOM 591 N N . GLU A 1 80 ? -1.373 6.517 11.059 1.00 93.81 80 GLU A N 1
ATOM 592 C CA . GLU A 1 80 ? -2.670 7.194 10.971 1.00 93.81 80 GLU A CA 1
ATOM 593 C C . GLU A 1 80 ? -3.623 6.511 9.982 1.00 93.81 80 GLU A C 1
ATOM 595 O O . GLU A 1 80 ? -4.817 6.396 10.257 1.00 93.81 80 GLU A O 1
ATOM 600 N N . VAL A 1 81 ? -3.119 6.043 8.834 1.00 92.69 81 VAL A N 1
ATOM 601 C CA . VAL A 1 81 ? -3.984 5.468 7.790 1.00 92.69 81 VAL A CA 1
ATOM 602 C C . VAL A 1 81 ? -4.411 4.030 8.064 1.00 92.69 81 VAL A C 1
ATOM 604 O O . VAL A 1 81 ? -5.486 3.645 7.607 1.00 92.69 81 VAL A O 1
ATOM 607 N N . ILE A 1 82 ? -3.598 3.235 8.768 1.00 91.81 82 ILE A N 1
ATOM 608 C CA . ILE A 1 82 ? -3.940 1.837 9.092 1.00 91.81 82 ILE A CA 1
ATOM 609 C C . ILE A 1 82 ? -4.746 1.699 10.394 1.00 91.81 82 ILE A C 1
ATOM 611 O O . ILE A 1 82 ? -5.199 0.594 10.693 1.00 91.81 82 ILE A O 1
ATOM 615 N N . GLY A 1 83 ? -4.944 2.804 11.128 1.00 88.31 83 GLY A N 1
ATOM 616 C CA . GLY A 1 83 ? -5.615 2.834 12.434 1.00 88.31 83 GLY A CA 1
ATOM 617 C C . GLY A 1 83 ? -4.912 1.964 13.459 1.00 88.31 83 GLY A C 1
ATOM 618 O O . GLY A 1 83 ? -5.621 1.336 14.269 1.00 88.31 83 GLY A O 1
#

pLDDT: mean 89.07, std 5.77, range [73.62, 96.31]